Protein AF-A0AAV6U0T8-F1 (afdb_monomer)

Solvent-accessible surface area (backbone atoms only — not comparable to full-atom values): 6028 Å² total; per-residue (Å²): 130,60,73,68,59,51,54,51,47,51,33,48,51,64,34,39,74,40,82,43,83,39,90,99,52,74,71,41,74,45,62,68,49,94,80,86,88,86,74,96,66,89,54,72,60,70,74,33,77,88,22,45,85,73,39,42,88,86,82,84,85,74,88,62,73,72,59,77,80,48,90,60,86,77,58,78,75,52,50,58,60,53,32,59,75,65,71,58,85,132

Mean predicted aligned error: 7.25 Å

Sequence (90 aa):
MEPDALNDFKKLCEGCALNVRVKHCADKVVFKTPTLILTNDP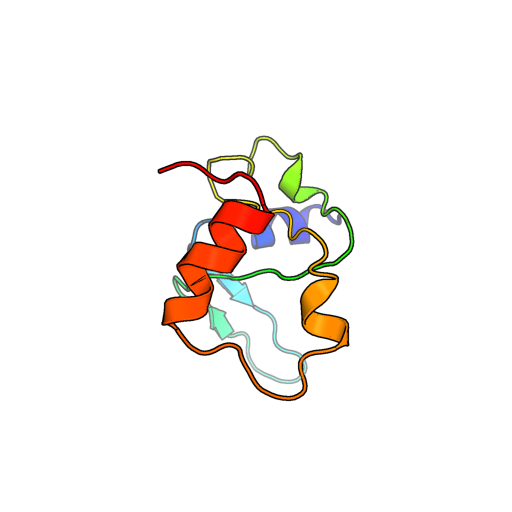LEICSDPAFKNIRVKHMRYKRAPFLKEVVKKPYPMAFFDILDYYDIKF

Radius of gyration: 18.82 Å; Cα contacts (8 Å, |Δi|>4): 61; chains: 1; bounding box: 41×25×51 Å

Secondary structure (DSSP, 8-state):
--HHHHHHHHHHHHT--EEEPPTTS--EEE-S-------SSPPGGGT-TTTBTTTB----PPP-GGGGS-SSPPPTTHHHHHHHHTT---

Foldseek 3Di:
DPPVVVVQVLCQLQQHWDFDDDPPDDIDIDGRDHDDDDDPDDDPLCVDPSRPPPRDDDDDDDDDPVVVPPPDDDDPVCVVVVCVVVVNDD

InterPro domains:
  IPR027417 P-loop containing nucleoside triphosphate hydrolase [G3DSA:3.40.50.300] (1-85)

Organism: NCBI:txid931172

pLDDT: mean 86.11, std 4.37, range [62.53, 92.06]

Structure (mmCIF, N/CA/C/O backbone):
data_AF-A0AAV6U0T8-F1
#
_entry.id   AF-A0AAV6U0T8-F1
#
loop_
_atom_site.group_PDB
_atom_site.id
_atom_site.type_symbol
_atom_site.label_atom_id
_atom_site.label_alt_id
_atom_site.label_comp_id
_atom_site.label_asym_id
_atom_site.label_entity_id
_atom_site.label_seq_id
_atom_site.pdbx_PDB_ins_code
_atom_site.Cartn_x
_atom_site.Cartn_y
_atom_site.Cartn_z
_atom_site.occupancy
_atom_site.B_iso_or_equiv
_atom_site.auth_seq_id
_atom_site.auth_comp_id
_atom_site.auth_asym_id
_atom_site.auth_atom_id
_atom_site.pdbx_PDB_model_num
ATOM 1 N N . MET A 1 1 ? 9.685 -13.198 -6.831 1.00 62.53 1 MET A N 1
ATOM 2 C CA . MET A 1 1 ? 9.203 -12.602 -8.110 1.00 62.53 1 MET A CA 1
ATOM 3 C C . MET A 1 1 ? 10.249 -12.771 -9.219 1.00 62.53 1 MET A C 1
ATOM 5 O O . MET A 1 1 ? 11.424 -12.850 -8.880 1.00 62.53 1 MET A O 1
ATOM 9 N N . GLU A 1 2 ? 9.875 -12.800 -10.508 1.00 80.25 2 GLU A N 1
ATOM 10 C CA . GLU A 1 2 ? 10.874 -12.728 -11.597 1.00 80.25 2 GLU A CA 1
ATOM 11 C C . GLU A 1 2 ? 11.629 -11.378 -11.570 1.00 80.25 2 GLU A C 1
ATOM 13 O O . GLU A 1 2 ? 11.018 -10.353 -11.240 1.00 80.25 2 GLU A O 1
ATOM 18 N N . PRO A 1 3 ? 12.935 -11.337 -11.905 1.00 79.94 3 PRO A N 1
ATOM 19 C CA . PRO A 1 3 ? 13.759 -10.130 -11.765 1.00 79.94 3 PRO A CA 1
ATOM 20 C C . PRO A 1 3 ? 13.250 -8.934 -12.580 1.00 79.94 3 PRO A C 1
ATOM 22 O O . PRO A 1 3 ? 13.256 -7.800 -12.096 1.00 79.94 3 PRO A O 1
ATOM 25 N N . ASP A 1 4 ? 12.763 -9.189 -13.795 1.00 83.31 4 ASP A N 1
ATOM 26 C CA . ASP A 1 4 ? 12.259 -8.146 -14.692 1.00 83.31 4 ASP A CA 1
ATOM 27 C C . ASP A 1 4 ? 10.952 -7.546 -14.172 1.00 83.31 4 ASP A C 1
ATOM 29 O O . ASP A 1 4 ? 10.803 -6.323 -14.102 1.00 83.31 4 ASP A O 1
ATOM 33 N N . ALA A 1 5 ? 10.053 -8.400 -13.675 1.00 83.50 5 ALA A N 1
ATOM 34 C CA . ALA A 1 5 ? 8.815 -7.964 -13.045 1.00 83.50 5 ALA A CA 1
ATOM 35 C C . ALA A 1 5 ? 9.083 -7.073 -11.821 1.00 83.50 5 ALA A C 1
ATOM 37 O O . ALA A 1 5 ? 8.363 -6.100 -11.603 1.00 83.50 5 ALA A O 1
ATOM 38 N N . LEU A 1 6 ? 10.131 -7.356 -11.036 1.00 85.62 6 LEU A N 1
ATOM 39 C CA . LEU A 1 6 ? 10.519 -6.533 -9.884 1.00 85.62 6 LEU A CA 1
ATOM 40 C C . LEU A 1 6 ? 10.987 -5.138 -10.294 1.00 85.62 6 LEU A C 1
ATOM 42 O O . LEU A 1 6 ? 10.635 -4.152 -9.641 1.00 85.62 6 LEU A O 1
ATOM 46 N N . ASN A 1 7 ? 11.760 -5.039 -11.371 1.00 85.56 7 ASN A N 1
ATOM 47 C CA . ASN A 1 7 ? 12.233 -3.756 -11.879 1.00 85.56 7 ASN A CA 1
ATOM 48 C C . ASN A 1 7 ? 11.090 -2.903 -12.432 1.00 85.56 7 ASN A C 1
ATOM 50 O O . ASN A 1 7 ? 11.053 -1.696 -12.181 1.00 85.56 7 ASN A O 1
ATOM 54 N N . ASP A 1 8 ? 10.124 -3.515 -13.108 1.00 88.12 8 ASP A N 1
ATOM 55 C CA . ASP A 1 8 ? 8.942 -2.795 -13.576 1.00 88.12 8 ASP A CA 1
ATOM 56 C C . ASP A 1 8 ? 8.016 -2.394 -12.421 1.00 88.12 8 ASP A C 1
ATOM 58 O O . ASP A 1 8 ? 7.477 -1.285 -12.421 1.00 88.12 8 ASP A O 1
ATOM 62 N N . PHE A 1 9 ? 7.928 -3.208 -11.366 1.00 88.31 9 PHE A N 1
ATOM 63 C CA . PHE A 1 9 ? 7.201 -2.844 -10.148 1.00 88.31 9 PHE A CA 1
ATOM 64 C C . PHE A 1 9 ? 7.819 -1.640 -9.427 1.00 88.31 9 PHE A C 1
ATOM 66 O O . PHE A 1 9 ? 7.093 -0.781 -8.925 1.00 88.31 9 PHE A O 1
ATOM 73 N N . LYS A 1 10 ? 9.157 -1.527 -9.407 1.00 88.19 10 LYS A N 1
ATOM 74 C CA . LYS A 1 10 ? 9.846 -0.334 -8.877 1.00 88.19 10 LYS A CA 1
ATOM 75 C C . LYS A 1 10 ? 9.428 0.917 -9.643 1.00 88.19 10 LYS A C 1
ATOM 77 O O . LYS A 1 10 ? 9.060 1.904 -9.012 1.00 88.19 10 LYS A O 1
ATOM 82 N N . LYS A 1 11 ? 9.427 0.857 -10.981 1.00 89.00 11 LYS A N 1
ATOM 83 C CA . LYS A 1 11 ? 9.006 1.979 -11.840 1.00 89.00 11 LYS A CA 1
ATOM 84 C C . LYS A 1 11 ? 7.549 2.360 -11.585 1.00 89.00 11 LYS A C 1
ATOM 86 O O . LYS A 1 11 ? 7.255 3.545 -11.439 1.00 89.00 11 LYS A O 1
ATOM 91 N N . LEU A 1 12 ? 6.667 1.366 -11.468 1.00 89.31 12 LEU A N 1
ATOM 92 C CA . LEU A 1 12 ? 5.244 1.570 -11.202 1.00 89.31 12 LEU A CA 1
ATOM 93 C C . LEU A 1 12 ? 5.012 2.272 -9.854 1.00 89.31 12 LEU A C 1
ATOM 95 O O . LEU A 1 12 ? 4.323 3.289 -9.804 1.00 89.31 12 LEU A O 1
ATOM 99 N N . CYS A 1 13 ? 5.615 1.776 -8.769 1.00 88.69 13 CYS A N 1
ATOM 100 C CA . CYS A 1 13 ? 5.438 2.355 -7.432 1.00 88.69 13 CYS A CA 1
ATOM 101 C C . CYS A 1 13 ? 6.140 3.713 -7.253 1.00 88.69 13 CYS A C 1
ATOM 103 O O . CYS A 1 13 ? 5.703 4.523 -6.443 1.00 88.69 13 CYS A O 1
ATOM 105 N N . GLU A 1 14 ? 7.211 3.985 -8.000 1.00 87.12 14 GLU A N 1
ATOM 106 C CA . GLU A 1 14 ? 7.893 5.288 -7.998 1.00 87.12 14 GLU A CA 1
ATOM 107 C C . GLU A 1 14 ? 7.148 6.354 -8.823 1.00 87.12 14 GLU A C 1
ATOM 109 O O . GLU A 1 14 ? 7.397 7.553 -8.685 1.00 87.12 14 GLU A O 1
ATOM 114 N N . GLY A 1 15 ? 6.205 5.931 -9.672 1.00 83.50 15 GLY A N 1
ATOM 115 C CA . GLY A 1 15 ? 5.510 6.815 -10.602 1.00 83.50 15 GLY A CA 1
ATOM 116 C C . GLY A 1 15 ? 6.377 7.218 -11.798 1.00 83.50 15 GLY A C 1
ATOM 117 O O . GLY A 1 15 ? 6.205 8.310 -12.342 1.00 83.50 15 GLY A O 1
ATOM 118 N N . CYS A 1 16 ? 7.317 6.360 -12.191 1.00 86.75 16 CYS A N 1
ATOM 119 C CA . CYS A 1 16 ? 8.109 6.518 -13.405 1.00 86.75 16 CYS A CA 1
ATOM 120 C C . CYS A 1 16 ? 7.327 5.996 -14.623 1.00 86.75 16 CYS A C 1
ATOM 122 O O . CYS A 1 16 ? 6.471 5.120 -14.490 1.00 86.75 16 CYS A O 1
ATOM 124 N N . ALA A 1 17 ? 7.613 6.528 -15.814 1.00 88.62 17 ALA A N 1
ATOM 125 C CA . ALA A 1 17 ? 6.987 6.049 -17.041 1.00 88.62 17 ALA A CA 1
ATOM 126 C C . ALA A 1 17 ? 7.430 4.607 -17.349 1.00 88.62 17 ALA A C 1
ATOM 128 O O . ALA A 1 17 ? 8.620 4.284 -17.311 1.00 88.62 17 ALA A O 1
ATOM 129 N N . LEU A 1 18 ? 6.466 3.744 -17.660 1.00 90.50 18 LEU A N 1
ATOM 130 C CA . LEU A 1 18 ? 6.674 2.321 -17.925 1.00 90.50 18 LEU A CA 1
ATOM 131 C C . LEU A 1 18 ? 6.019 1.944 -19.254 1.00 90.50 18 LEU A C 1
ATOM 133 O O . LEU A 1 18 ? 4.843 2.231 -19.467 1.00 90.50 18 LEU A O 1
ATOM 137 N N . ASN A 1 19 ? 6.753 1.236 -20.112 1.00 90.19 19 ASN A N 1
ATOM 138 C CA . ASN A 1 19 ? 6.177 0.596 -21.292 1.00 90.19 19 ASN A CA 1
ATOM 139 C C . ASN A 1 19 ? 5.580 -0.751 -20.885 1.00 90.19 19 ASN A C 1
ATOM 141 O O . ASN A 1 19 ? 6.292 -1.625 -20.395 1.00 90.19 19 ASN A O 1
ATOM 145 N N . VAL A 1 20 ? 4.279 -0.915 -21.092 1.00 88.56 20 VAL A N 1
ATOM 146 C CA . VAL A 1 20 ? 3.540 -2.133 -20.769 1.00 88.56 20 VAL A CA 1
ATOM 147 C C . VAL A 1 20 ? 3.156 -2.837 -22.059 1.00 88.56 20 VAL A C 1
ATOM 149 O O . VAL A 1 20 ? 2.499 -2.260 -22.932 1.00 88.56 20 VAL A O 1
ATOM 152 N N . ARG A 1 21 ? 3.535 -4.112 -22.150 1.00 89.06 21 ARG A N 1
ATOM 153 C CA . ARG A 1 21 ? 3.120 -4.988 -23.244 1.00 89.06 21 ARG A CA 1
ATOM 154 C C . ARG A 1 21 ? 1.668 -5.395 -23.051 1.00 89.06 21 ARG A C 1
ATOM 156 O O . ARG A 1 21 ? 1.329 -6.066 -22.076 1.00 89.06 21 ARG A O 1
ATOM 163 N N . 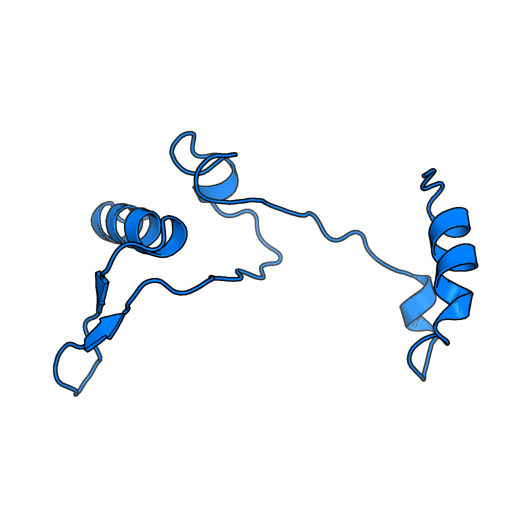VAL A 1 22 ? 0.807 -4.995 -23.980 1.00 87.69 22 VAL A N 1
ATOM 164 C CA . VAL A 1 22 ? -0.621 -5.325 -23.950 1.00 87.69 22 VAL A CA 1
ATOM 165 C C . VAL A 1 22 ? -0.875 -6.470 -24.919 1.00 87.69 22 VAL A C 1
ATOM 167 O O . VAL A 1 22 ? -0.579 -6.381 -26.107 1.00 87.69 22 VAL A O 1
ATOM 170 N N . LYS A 1 23 ? -1.441 -7.570 -24.424 1.00 91.12 23 LYS A N 1
ATOM 171 C CA . LYS A 1 23 ? -1.717 -8.736 -25.266 1.00 91.12 23 LYS A CA 1
ATOM 172 C C . LYS A 1 23 ? -2.673 -8.350 -26.404 1.00 91.12 23 LYS A C 1
ATOM 174 O O . LYS A 1 23 ? -3.717 -7.756 -26.153 1.00 91.12 23 LYS A O 1
ATOM 179 N N . HIS A 1 24 ? -2.319 -8.712 -27.638 1.00 92.06 24 HIS A N 1
ATOM 180 C CA . HIS A 1 24 ? -3.088 -8.408 -28.857 1.00 92.06 24 HIS A CA 1
ATOM 181 C C . HIS A 1 24 ? -3.273 -6.909 -29.160 1.00 92.06 24 HIS A C 1
ATOM 183 O O . HIS A 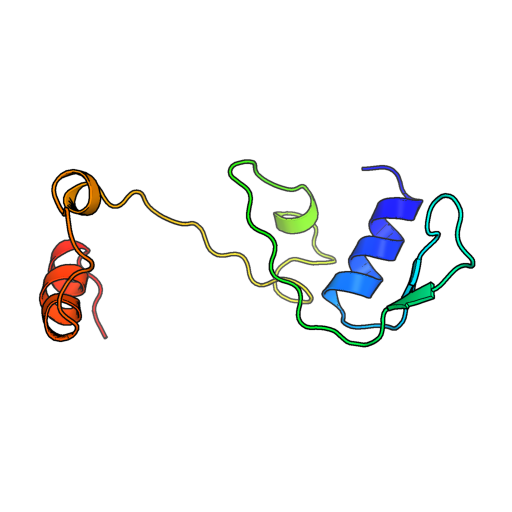1 24 ? -4.172 -6.539 -29.911 1.00 92.06 24 HIS A O 1
ATOM 189 N N . CYS A 1 25 ? -2.431 -6.037 -28.603 1.00 90.81 25 CYS A N 1
ATOM 190 C CA . CYS A 1 25 ? -2.440 -4.609 -28.901 1.00 90.81 25 CYS A CA 1
ATOM 191 C C . CYS A 1 25 ? -1.000 -4.088 -29.004 1.00 90.81 25 CYS A C 1
ATOM 193 O O . CYS A 1 25 ? -0.061 -4.769 -28.601 1.00 90.81 25 CYS A O 1
ATOM 195 N N . ALA A 1 26 ? -0.826 -2.885 -29.553 1.00 91.38 26 ALA A N 1
ATOM 196 C CA . ALA A 1 26 ? 0.459 -2.202 -29.490 1.00 91.38 26 ALA A CA 1
ATOM 197 C C . ALA A 1 26 ? 0.823 -1.890 -28.031 1.00 91.38 26 ALA A C 1
ATOM 199 O O . ALA A 1 26 ? -0.061 -1.643 -27.200 1.00 91.38 26 ALA A O 1
ATOM 200 N N . ASP A 1 27 ? 2.122 -1.879 -27.743 1.00 90.62 27 ASP A N 1
ATOM 201 C CA . ASP A 1 27 ? 2.643 -1.502 -26.434 1.00 90.62 27 ASP A CA 1
ATOM 202 C C . ASP A 1 27 ? 2.162 -0.100 -26.049 1.00 90.62 27 ASP A C 1
ATOM 204 O O . ASP A 1 27 ? 2.076 0.811 -26.880 1.00 90.62 27 ASP A O 1
ATOM 208 N N . LYS A 1 28 ? 1.828 0.068 -24.770 1.00 91.50 28 LYS A N 1
ATOM 209 C CA . LYS A 1 28 ? 1.324 1.334 -24.233 1.00 91.50 28 LYS A CA 1
ATOM 210 C C . LYS A 1 28 ? 2.238 1.854 -23.142 1.00 91.50 28 LYS A C 1
ATOM 212 O O . LYS A 1 28 ? 2.864 1.083 -22.423 1.00 91.50 28 LYS A O 1
ATOM 217 N N . VAL A 1 29 ? 2.267 3.172 -22.990 1.00 90.81 29 VAL A N 1
ATOM 218 C CA . VAL A 1 29 ? 3.009 3.833 -21.916 1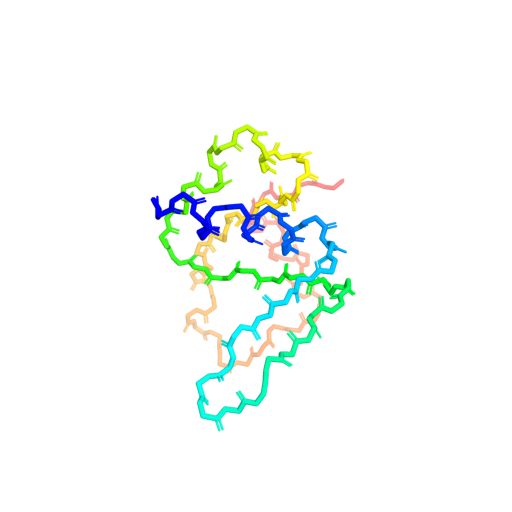.00 90.81 29 VAL A CA 1
ATOM 219 C C . VAL A 1 29 ? 2.060 4.114 -20.757 1.00 90.81 29 VAL A C 1
ATOM 221 O O . VAL A 1 29 ? 1.032 4.769 -20.932 1.00 90.81 29 VAL A O 1
ATOM 224 N N . VAL A 1 30 ? 2.410 3.632 -19.569 1.00 89.00 30 VAL A N 1
ATOM 225 C CA . VAL A 1 30 ? 1.795 4.054 -18.311 1.00 89.00 30 VAL A CA 1
ATOM 226 C C . VAL A 1 30 ? 2.607 5.224 -17.777 1.00 89.00 30 VAL A C 1
ATOM 228 O O . VAL A 1 30 ? 3.798 5.095 -17.499 1.00 89.00 30 VAL A O 1
ATOM 231 N N . PHE A 1 31 ? 1.961 6.381 -17.668 1.00 88.31 31 PHE A N 1
ATOM 232 C CA . PHE A 1 31 ? 2.551 7.581 -17.082 1.00 88.31 31 PHE A CA 1
ATOM 233 C C . PHE A 1 31 ? 2.443 7.558 -15.554 1.00 88.31 31 PHE A C 1
ATOM 235 O O . PHE A 1 31 ? 1.825 6.667 -14.967 1.00 88.31 31 PHE A O 1
ATOM 242 N N . LYS A 1 32 ? 3.017 8.576 -14.904 1.00 88.75 32 LYS A N 1
ATOM 243 C CA . LYS A 1 32 ? 2.979 8.752 -13.450 1.00 88.75 32 LYS A CA 1
ATOM 244 C C . LYS A 1 32 ? 1.545 8.674 -12.920 1.00 88.75 32 LYS A C 1
ATOM 246 O O . LYS A 1 32 ? 0.761 9.600 -13.105 1.00 88.75 32 LYS A O 1
ATOM 251 N N . THR A 1 33 ? 1.231 7.572 -12.242 1.00 86.19 33 THR A N 1
ATOM 252 C CA . THR A 1 33 ? -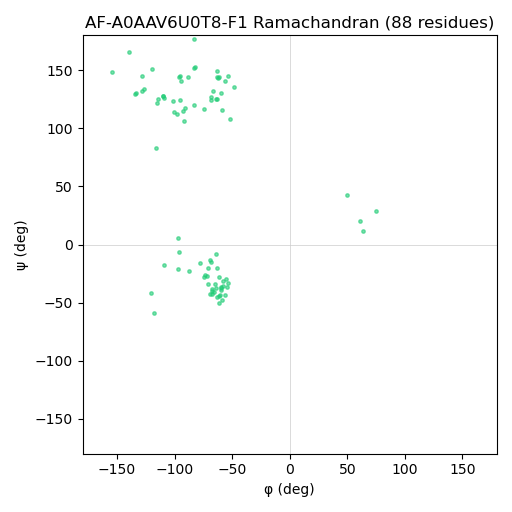0.122 7.266 -11.764 1.00 86.19 33 THR A CA 1
ATOM 253 C C . THR A 1 33 ? -0.063 6.798 -10.309 1.00 86.19 33 THR A C 1
ATOM 255 O O . THR A 1 33 ? 0.738 5.914 -9.992 1.00 86.19 33 THR A O 1
ATOM 258 N N . PRO A 1 34 ? -0.887 7.356 -9.400 1.00 87.62 34 PRO A N 1
ATOM 259 C CA . PRO A 1 34 ? -0.983 6.840 -8.040 1.00 87.62 34 PRO A CA 1
ATOM 260 C C . PRO A 1 34 ? -1.528 5.408 -8.069 1.00 87.62 34 PRO A C 1
ATOM 262 O O . PRO A 1 34 ? -2.589 5.150 -8.634 1.00 87.62 34 PRO A O 1
ATOM 265 N N . THR A 1 35 ? -0.798 4.476 -7.460 1.00 87.62 35 THR A N 1
ATOM 266 C CA . THR A 1 35 ? -1.133 3.047 -7.489 1.00 87.62 35 THR A CA 1
ATOM 267 C C . THR A 1 35 ? -1.589 2.583 -6.109 1.00 87.62 35 THR A C 1
ATOM 269 O O . THR A 1 35 ? -0.885 2.782 -5.120 1.00 87.62 35 THR A O 1
ATOM 272 N N . LEU A 1 36 ? -2.758 1.939 -6.044 1.00 90.75 36 LEU A N 1
ATOM 273 C CA . LEU A 1 36 ? -3.270 1.276 -4.845 1.00 90.75 36 LEU A CA 1
ATOM 274 C C . LEU A 1 36 ? -3.233 -0.238 -5.054 1.00 90.75 36 LEU A C 1
ATOM 276 O O . LEU A 1 36 ? -3.784 -0.741 -6.030 1.00 90.75 36 LEU A O 1
ATOM 280 N N . ILE A 1 37 ? -2.619 -0.959 -4.116 1.00 89.50 37 ILE A N 1
ATOM 281 C CA . ILE A 1 37 ? -2.558 -2.422 -4.137 1.00 89.50 37 ILE A CA 1
ATOM 282 C C . ILE A 1 37 ? -3.325 -2.948 -2.928 1.00 89.50 37 ILE A C 1
ATOM 284 O O . ILE A 1 37 ? -3.006 -2.612 -1.787 1.00 89.50 37 ILE A O 1
ATOM 288 N N . LEU A 1 38 ? -4.337 -3.771 -3.191 1.00 91.62 38 LEU A N 1
ATOM 289 C CA . LEU A 1 38 ? -5.153 -4.429 -2.177 1.00 91.62 38 LEU A CA 1
ATOM 290 C C . LEU A 1 38 ? -4.912 -5.930 -2.261 1.00 91.62 38 LEU A C 1
ATOM 292 O O . LEU A 1 38 ? -5.050 -6.532 -3.322 1.00 91.62 38 LEU A O 1
ATOM 296 N N . THR A 1 39 ? -4.533 -6.523 -1.140 1.00 89.94 39 THR A N 1
ATOM 297 C CA . THR A 1 39 ? -4.206 -7.943 -1.050 1.00 89.94 39 THR A CA 1
ATOM 298 C C . THR A 1 39 ? -4.438 -8.427 0.373 1.00 89.94 39 THR A C 1
ATOM 300 O O . THR A 1 39 ? -4.274 -7.667 1.333 1.00 89.94 39 THR A O 1
ATOM 303 N N . ASN A 1 40 ? -4.813 -9.696 0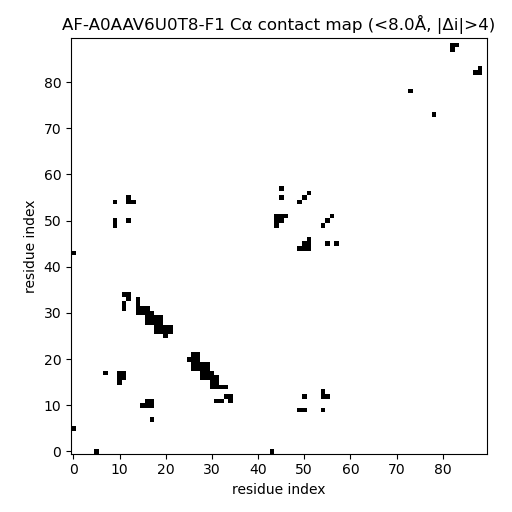.503 1.00 89.88 40 ASN A N 1
ATOM 304 C CA . ASN A 1 40 ? -4.879 -10.378 1.792 1.00 89.88 40 ASN A CA 1
ATOM 305 C C . ASN A 1 40 ? -3.525 -10.998 2.166 1.00 89.88 40 ASN A C 1
ATOM 307 O O . ASN A 1 40 ? -3.231 -11.172 3.349 1.00 89.88 40 ASN A O 1
ATOM 311 N N . ASP A 1 41 ? -2.687 -11.262 1.164 1.00 88.81 41 ASP A N 1
ATOM 312 C CA . ASP A 1 41 ? -1.406 -11.934 1.318 1.00 88.81 41 ASP A CA 1
ATOM 313 C C . ASP A 1 41 ? -0.255 -10.929 1.446 1.00 88.81 41 ASP A C 1
ATOM 315 O O . ASP A 1 41 ? -0.281 -9.856 0.829 1.00 88.81 41 ASP A O 1
ATOM 319 N N . PRO A 1 42 ? 0.777 -11.241 2.250 1.00 82.25 42 PRO A N 1
ATOM 320 C CA . PRO A 1 42 ? 1.981 -10.425 2.304 1.00 82.25 42 PRO A CA 1
ATOM 321 C C . PRO A 1 42 ? 2.696 -10.449 0.947 1.00 82.25 42 PRO A C 1
ATOM 323 O O . PRO A 1 42 ? 3.049 -11.508 0.440 1.00 82.25 42 PRO A O 1
ATOM 326 N N . LEU A 1 43 ? 2.948 -9.270 0.378 1.00 86.31 43 LEU A N 1
ATOM 327 C CA . LEU A 1 43 ? 3.760 -9.139 -0.831 1.00 86.31 43 LEU A CA 1
ATOM 328 C C . LEU A 1 43 ? 5.237 -8.992 -0.462 1.00 86.31 43 LEU A C 1
ATOM 330 O O . LEU A 1 43 ? 5.570 -8.283 0.489 1.00 86.31 43 LEU A O 1
ATOM 334 N N . GLU A 1 44 ? 6.124 -9.575 -1.271 1.00 85.12 44 GLU A N 1
ATOM 335 C CA . GLU A 1 44 ? 7.586 -9.468 -1.112 1.00 85.12 44 GLU A CA 1
ATOM 336 C C . GLU A 1 44 ? 8.054 -7.997 -1.052 1.00 85.12 44 GLU A C 1
ATOM 338 O O . GLU A 1 44 ? 8.911 -7.633 -0.243 1.00 85.12 44 GLU A O 1
ATOM 343 N N . ILE A 1 45 ? 7.407 -7.116 -1.827 1.00 86.25 45 ILE A N 1
ATOM 344 C CA . ILE A 1 45 ? 7.687 -5.670 -1.873 1.00 86.25 45 ILE A CA 1
ATOM 345 C C . ILE A 1 45 ? 7.427 -4.953 -0.539 1.00 86.25 45 ILE A C 1
ATOM 347 O O . ILE A 1 45 ? 7.935 -3.859 -0.320 1.00 86.25 45 ILE A O 1
ATOM 351 N N . CYS A 1 46 ? 6.628 -5.525 0.370 1.00 82.75 46 CYS A N 1
ATOM 352 C CA . CYS A 1 46 ? 6.385 -4.913 1.679 1.00 82.75 46 CYS A CA 1
ATOM 353 C C . CYS A 1 46 ? 7.605 -5.037 2.608 1.00 82.75 46 CYS A C 1
ATOM 355 O O . CYS A 1 46 ? 7.769 -4.221 3.518 1.00 82.75 46 CYS A O 1
ATOM 357 N N . SER A 1 47 ? 8.443 -6.053 2.390 1.00 81.81 47 SER A N 1
ATOM 358 C CA . SER A 1 47 ? 9.684 -6.302 3.133 1.00 81.81 47 SER A CA 1
ATOM 359 C C . SER A 1 47 ? 10.937 -5.777 2.431 1.00 81.81 47 SER A C 1
ATOM 361 O O . SER A 1 47 ? 11.946 -5.562 3.099 1.00 81.81 47 SER A O 1
ATOM 363 N N . ASP A 1 48 ? 10.881 -5.556 1.116 1.00 86.31 48 ASP A N 1
ATOM 364 C CA . ASP A 1 48 ? 12.028 -5.133 0.311 1.00 86.31 48 ASP A CA 1
ATOM 365 C C . ASP A 1 48 ? 12.477 -3.690 0.661 1.00 86.31 48 ASP A C 1
ATOM 367 O O . ASP A 1 48 ? 11.662 -2.756 0.611 1.00 86.31 48 ASP A O 1
ATOM 371 N N . PRO A 1 49 ? 13.770 -3.470 0.985 1.00 85.94 49 PRO A N 1
ATOM 372 C CA . PRO A 1 49 ? 14.328 -2.144 1.261 1.00 85.94 49 PRO A CA 1
ATOM 373 C C . PRO A 1 49 ? 14.123 -1.123 0.136 1.00 85.94 49 PRO A C 1
ATOM 375 O O . PRO A 1 49 ? 14.001 0.067 0.409 1.00 85.94 49 PRO A O 1
ATOM 378 N N . ALA A 1 50 ? 14.055 -1.560 -1.123 1.00 85.81 50 ALA A N 1
ATOM 379 C CA . ALA A 1 50 ? 13.839 -0.686 -2.272 1.00 85.81 50 ALA A CA 1
ATOM 380 C C . ALA A 1 50 ? 12.420 -0.087 -2.321 1.00 85.81 50 ALA A C 1
ATOM 382 O O . ALA A 1 50 ? 12.171 0.837 -3.100 1.00 85.81 50 ALA A O 1
ATOM 383 N N . PHE A 1 51 ? 11.487 -0.607 -1.523 1.00 85.88 51 PHE A N 1
ATOM 384 C CA . PHE A 1 51 ? 10.083 -0.197 -1.524 1.00 85.88 51 PHE A CA 1
ATOM 385 C C . PHE A 1 51 ? 9.636 0.332 -0.163 1.00 85.88 51 PHE A C 1
ATOM 387 O O . PHE A 1 51 ? 8.928 1.346 -0.103 1.00 85.88 51 PHE A O 1
ATOM 394 N N . LYS A 1 52 ? 10.061 -0.322 0.922 1.00 82.81 52 LYS A N 1
ATOM 395 C CA . LYS A 1 52 ? 9.655 -0.012 2.293 1.00 82.81 52 LYS A CA 1
ATOM 396 C C . LYS A 1 52 ? 10.009 1.432 2.663 1.00 82.81 52 LYS A C 1
ATOM 398 O O . LYS A 1 52 ? 11.178 1.781 2.754 1.00 82.81 52 LYS A O 1
ATOM 403 N N . ASN A 1 53 ? 8.987 2.252 2.919 1.00 77.56 53 ASN A N 1
ATOM 404 C CA . ASN A 1 53 ? 9.098 3.671 3.296 1.00 77.56 53 ASN A CA 1
ATOM 40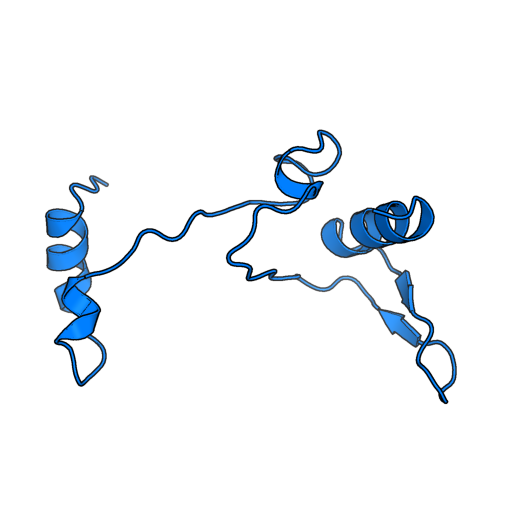5 C C . ASN A 1 53 ? 9.719 4.596 2.232 1.00 77.56 53 ASN A C 1
ATOM 407 O O . ASN A 1 53 ? 10.008 5.748 2.539 1.00 77.56 53 ASN A O 1
ATOM 411 N N . ILE A 1 54 ? 9.894 4.120 0.996 1.00 82.94 54 ILE A N 1
ATOM 412 C CA . ILE A 1 54 ? 10.430 4.919 -0.117 1.00 82.94 54 ILE A CA 1
ATOM 413 C C . ILE A 1 54 ? 9.378 5.039 -1.219 1.00 82.94 54 ILE A C 1
ATOM 415 O O . ILE A 1 54 ? 8.947 6.137 -1.555 1.00 82.94 54 ILE A O 1
ATOM 419 N N . ARG A 1 55 ? 8.937 3.895 -1.759 1.00 82.62 55 ARG A N 1
ATOM 420 C CA . ARG A 1 55 ? 8.001 3.818 -2.895 1.00 82.62 55 ARG A CA 1
ATOM 421 C C . ARG A 1 55 ? 6.612 3.322 -2.497 1.00 82.62 55 ARG A C 1
ATOM 423 O O . ARG A 1 55 ? 5.663 3.479 -3.253 1.00 82.62 55 ARG A O 1
ATOM 430 N N . VAL A 1 56 ? 6.485 2.693 -1.326 1.00 85.31 56 VAL A N 1
ATOM 431 C CA . VAL A 1 56 ? 5.228 2.096 -0.861 1.00 85.31 56 VAL A CA 1
ATOM 432 C C . VAL A 1 56 ? 4.977 2.462 0.596 1.00 85.31 56 VAL A C 1
ATOM 434 O O . VAL A 1 56 ? 5.817 2.238 1.471 1.00 85.31 56 VAL A O 1
ATOM 437 N N . LYS A 1 57 ? 3.767 2.957 0.862 1.00 86.44 57 LYS A N 1
ATOM 438 C CA . LYS A 1 57 ? 3.197 3.037 2.206 1.00 86.44 57 LYS A CA 1
ATOM 439 C C . LYS A 1 57 ? 2.232 1.871 2.376 1.00 86.44 57 LYS A C 1
ATOM 441 O O . LYS A 1 57 ? 1.227 1.796 1.677 1.00 86.44 57 LYS A O 1
ATOM 446 N N . HIS A 1 58 ? 2.550 0.946 3.274 1.00 85.12 58 HIS A N 1
ATOM 447 C CA . HIS A 1 58 ? 1.688 -0.200 3.544 1.00 85.12 58 HIS A CA 1
ATOM 448 C C . HIS A 1 58 ? 0.772 0.095 4.734 1.00 85.12 58 HIS A C 1
ATOM 450 O O . HIS A 1 58 ? 1.189 0.695 5.723 1.00 85.12 58 HIS A O 1
ATOM 456 N N . MET A 1 59 ? -0.478 -0.351 4.646 1.00 87.25 59 MET A N 1
ATOM 457 C CA . MET A 1 59 ? -1.445 -0.296 5.738 1.00 87.25 59 MET A CA 1
ATOM 458 C C . MET A 1 59 ? -2.014 -1.695 5.945 1.00 87.25 59 MET A C 1
ATOM 460 O O . MET A 1 59 ? -2.364 -2.378 4.983 1.00 87.25 59 MET A O 1
ATOM 464 N N . ARG A 1 60 ? -2.088 -2.139 7.202 1.00 85.50 60 ARG A N 1
ATOM 465 C CA . ARG A 1 60 ? -2.718 -3.412 7.559 1.00 85.50 60 ARG A CA 1
ATOM 466 C C . ARG A 1 60 ? -4.138 -3.139 8.026 1.00 85.50 60 ARG A C 1
ATOM 468 O O . ARG A 1 60 ? -4.341 -2.542 9.080 1.00 85.50 60 ARG A O 1
ATOM 475 N N . TYR A 1 61 ? -5.107 -3.589 7.238 1.00 85.81 61 TYR A N 1
ATOM 476 C CA . TYR A 1 61 ? -6.505 -3.551 7.636 1.00 85.81 61 TYR A CA 1
ATOM 477 C C . TYR A 1 61 ? -6.730 -4.532 8.785 1.00 85.81 61 TYR A C 1
ATOM 479 O O . TYR A 1 61 ? -6.414 -5.719 8.683 1.00 85.81 61 TYR A O 1
ATOM 487 N N . LYS A 1 62 ? -7.269 -4.026 9.893 1.00 82.75 62 LYS A N 1
ATOM 488 C CA . LYS A 1 62 ? -7.792 -4.864 10.971 1.00 82.75 62 LYS A CA 1
ATOM 489 C C . LYS A 1 62 ? -9.210 -5.293 10.612 1.00 82.75 62 LYS A C 1
ATOM 491 O O . LYS A 1 62 ? -9.922 -4.590 9.897 1.00 82.75 62 LYS A O 1
ATOM 496 N N . ARG A 1 63 ? -9.631 -6.450 11.124 1.00 83.75 63 ARG A N 1
ATOM 497 C CA . ARG A 1 63 ? -11.036 -6.852 11.025 1.00 83.75 63 ARG A CA 1
ATOM 498 C C . ARG A 1 63 ? -11.903 -5.826 11.758 1.00 83.75 63 ARG A C 1
ATOM 500 O O . ARG A 1 63 ? -11.512 -5.316 12.808 1.00 83.75 63 ARG A O 1
ATOM 507 N N . ALA A 1 64 ? -13.086 -5.585 11.210 1.00 84.19 64 ALA A N 1
ATOM 508 C CA . ALA A 1 64 ? -14.121 -4.750 11.802 1.00 84.19 64 ALA A CA 1
ATOM 509 C C . ALA A 1 64 ? -15.352 -5.606 12.113 1.00 84.19 64 ALA A C 1
ATOM 511 O O . ALA A 1 64 ? -16.263 -5.673 11.290 1.00 84.19 64 ALA A O 1
ATOM 512 N N . PRO A 1 65 ? -15.371 -6.315 13.264 1.00 83.75 65 PRO A N 1
ATOM 513 C CA . PRO A 1 65 ? -16.448 -7.244 13.601 1.00 83.75 65 PRO A CA 1
ATOM 514 C C . PRO A 1 65 ? -17.821 -6.571 13.627 1.00 83.75 65 PRO A C 1
ATOM 516 O O . PRO A 1 65 ? -18.788 -7.162 13.162 1.00 83.75 65 PRO A O 1
ATOM 519 N N . PHE A 1 66 ? -17.888 -5.316 14.080 1.00 80.62 66 PHE A N 1
ATOM 520 C CA . PHE A 1 66 ? -19.131 -4.545 14.137 1.00 80.62 66 PHE A CA 1
ATOM 521 C C . PHE A 1 66 ? -19.770 -4.339 12.756 1.00 80.62 66 PHE A C 1
ATOM 523 O O . PHE A 1 66 ? -20.989 -4.270 12.661 1.00 80.62 66 PHE A O 1
ATOM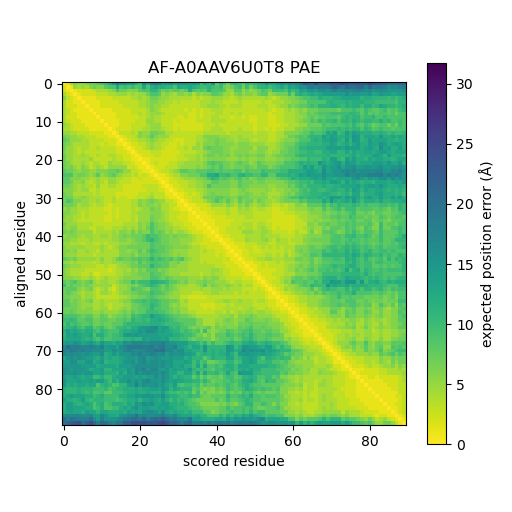 530 N N . LEU A 1 67 ? -18.994 -4.318 11.661 1.00 84.06 67 LEU A N 1
ATOM 531 C CA . LEU A 1 67 ? -19.556 -4.198 10.310 1.00 84.06 67 LEU A CA 1
ATOM 532 C C . LEU A 1 67 ? -20.348 -5.438 9.873 1.00 84.06 67 LEU A C 1
ATOM 534 O O . LEU A 1 67 ? -21.093 -5.358 8.902 1.00 84.06 67 LEU A O 1
ATOM 538 N N . LYS A 1 68 ? -20.215 -6.576 10.568 1.00 85.94 68 LYS A N 1
ATOM 539 C CA . LYS A 1 68 ? -20.951 -7.807 10.243 1.00 85.94 68 LYS A CA 1
ATOM 540 C C . LYS A 1 68 ? -22.461 -7.648 10.436 1.00 85.94 68 LYS A C 1
ATOM 542 O O . LYS A 1 68 ? -23.237 -8.248 9.701 1.00 85.94 68 LYS A O 1
ATOM 547 N N . GLU A 1 69 ? -22.860 -6.859 11.426 1.00 82.94 69 GLU A N 1
ATOM 548 C CA . GLU A 1 69 ? -24.261 -6.664 11.825 1.00 82.94 69 GLU A CA 1
ATOM 549 C C . GLU A 1 69 ? -24.871 -5.407 11.184 1.00 82.94 69 GLU A C 1
ATOM 551 O O . GLU A 1 69 ? -26.070 -5.148 11.272 1.00 82.94 69 GLU A O 1
ATOM 556 N N . VAL A 1 70 ? -24.042 -4.623 10.495 1.00 84.00 70 VAL A N 1
ATOM 557 C CA . VAL A 1 70 ? -24.396 -3.323 9.940 1.00 84.00 70 VAL A CA 1
ATOM 558 C C . VAL A 1 70 ? -24.885 -3.492 8.500 1.00 84.00 70 VAL A C 1
ATOM 560 O O . VAL A 1 70 ? -24.110 -3.706 7.572 1.00 84.00 70 VAL A O 1
ATOM 563 N N . VAL A 1 71 ? -26.199 -3.356 8.299 1.00 84.06 71 VAL A N 1
ATOM 564 C CA . VAL A 1 71 ? -26.844 -3.473 6.972 1.00 84.06 71 VAL A CA 1
ATOM 565 C C . VAL A 1 71 ? -26.590 -2.239 6.092 1.00 84.06 71 VAL A C 1
ATOM 567 O O . VAL A 1 71 ? -26.590 -2.322 4.865 1.00 84.06 71 VAL A O 1
ATOM 570 N N . LYS A 1 72 ? -26.376 -1.070 6.705 1.00 83.25 72 LYS A N 1
ATOM 571 C CA . LYS A 1 72 ? -26.161 0.216 6.021 1.00 83.25 72 LYS A CA 1
ATOM 572 C C . LYS A 1 72 ? -24.904 0.878 6.546 1.00 83.25 72 LYS A C 1
ATOM 574 O O . LYS A 1 72 ? -24.644 0.804 7.734 1.00 83.25 72 LYS A O 1
ATOM 579 N N . LYS A 1 73 ? -24.163 1.578 5.683 1.00 83.25 73 LYS A N 1
ATOM 580 C CA . LYS A 1 73 ? -22.942 2.294 6.085 1.00 83.25 73 LYS A CA 1
ATOM 581 C C . LYS A 1 73 ? -23.193 3.143 7.349 1.00 83.25 73 LYS A C 1
ATOM 583 O O . LYS A 1 73 ? -24.226 3.816 7.391 1.00 83.25 73 LYS A O 1
ATOM 588 N N . PRO A 1 74 ? -22.280 3.122 8.340 1.00 83.06 74 PRO A N 1
ATOM 589 C CA . PRO A 1 74 ? -22.418 3.932 9.544 1.00 83.06 74 PRO A CA 1
ATOM 590 C C . PRO A 1 74 ? -22.620 5.410 9.202 1.00 83.06 74 PRO A C 1
ATOM 592 O O . PRO A 1 74 ? -22.050 5.919 8.234 1.00 83.06 74 PRO A O 1
ATOM 595 N N . TYR A 1 75 ? -23.428 6.096 10.005 1.00 88.12 75 TYR A N 1
ATOM 596 C CA . TYR A 1 75 ? -23.564 7.547 9.922 1.00 88.12 75 TYR A CA 1
ATOM 597 C C . TYR A 1 75 ? -22.210 8.216 10.233 1.00 88.12 75 TYR A C 1
ATOM 599 O O . TYR A 1 75 ? -21.506 7.719 11.111 1.00 88.12 75 TYR A O 1
ATOM 607 N N . PRO A 1 76 ? -21.822 9.329 9.576 1.00 89.31 76 PRO A N 1
ATOM 608 C CA . PRO A 1 76 ? -20.501 9.930 9.767 1.00 89.31 76 PRO A CA 1
ATOM 609 C C . PRO A 1 76 ? -20.121 10.237 11.220 1.00 89.31 76 PRO A C 1
ATOM 611 O O . PRO A 1 76 ? -18.956 10.090 11.566 1.00 89.31 76 PRO A O 1
ATOM 614 N N . MET A 1 77 ? -21.072 10.597 12.093 1.00 89.44 77 MET A N 1
ATOM 615 C CA . MET A 1 77 ? -20.755 10.853 13.510 1.00 89.44 77 MET A CA 1
ATOM 616 C C . MET A 1 77 ? -20.418 9.587 14.301 1.00 89.44 77 MET A C 1
ATOM 618 O O . MET A 1 77 ? -19.708 9.686 15.293 1.00 89.44 77 MET A O 1
ATOM 622 N N . ALA A 1 78 ? -20.825 8.402 13.827 1.00 87.88 78 ALA A N 1
ATOM 623 C CA . ALA A 1 78 ? -20.402 7.131 14.418 1.00 87.88 78 ALA A CA 1
ATOM 624 C C . ALA A 1 78 ? -18.885 6.904 14.274 1.00 87.88 78 ALA A C 1
ATOM 626 O O . ALA A 1 78 ? -18.343 5.958 14.832 1.00 87.88 78 ALA A O 1
ATOM 627 N N . PHE A 1 79 ? -18.180 7.755 13.517 1.00 87.38 79 PHE A N 1
ATOM 628 C CA . PHE A 1 79 ? -16.726 7.742 13.441 1.00 87.38 79 PHE A CA 1
ATOM 629 C C . PHE A 1 79 ? -16.075 7.890 14.820 1.00 87.38 79 PHE A C 1
ATOM 631 O O . PHE A 1 79 ? -15.159 7.131 15.107 1.00 87.38 79 PHE A O 1
ATOM 638 N N . PHE A 1 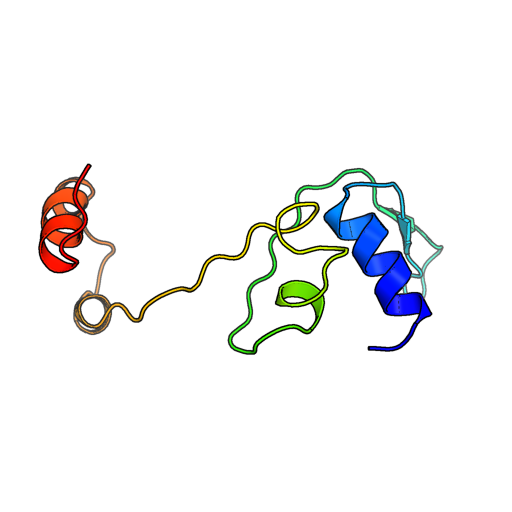80 ? -16.562 8.788 15.683 1.00 90.19 80 PHE A N 1
ATOM 639 C CA . PHE A 1 80 ? -16.000 8.963 17.028 1.00 90.19 80 PHE A CA 1
ATOM 640 C C . PHE A 1 80 ? -16.171 7.697 17.872 1.00 90.19 80 PHE A C 1
ATOM 642 O O . PHE A 1 80 ? -15.191 7.194 18.413 1.00 90.19 80 PHE A O 1
ATOM 649 N N . ASP A 1 81 ? -17.366 7.102 17.844 1.00 88.25 81 ASP A N 1
ATOM 650 C CA . ASP A 1 81 ? -17.651 5.839 18.535 1.00 88.25 81 ASP A CA 1
ATOM 651 C C . ASP A 1 81 ? -16.751 4.694 18.034 1.00 88.25 81 ASP A C 1
ATOM 653 O O . ASP A 1 81 ? -16.301 3.852 18.809 1.00 88.25 81 ASP A O 1
ATOM 657 N N . ILE A 1 82 ? -16.457 4.656 16.727 1.00 87.56 82 ILE A N 1
ATOM 658 C CA . ILE A 1 82 ? -15.543 3.668 16.134 1.00 87.56 82 ILE A CA 1
ATOM 659 C C . ILE A 1 82 ? -14.106 3.890 16.620 1.00 87.56 82 ILE A C 1
ATOM 661 O O . ILE A 1 82 ? -13.391 2.916 16.862 1.00 87.56 82 ILE A O 1
ATOM 665 N N . LEU A 1 83 ? -13.654 5.138 16.737 1.00 88.06 83 LEU A N 1
ATOM 666 C CA . LEU A 1 83 ? -12.301 5.435 17.209 1.00 88.06 83 LEU A CA 1
ATOM 667 C C . LEU A 1 83 ? -12.134 5.055 18.680 1.00 88.06 83 LEU A C 1
ATOM 669 O O . LEU A 1 83 ? -11.137 4.411 19.013 1.00 88.06 83 LEU A O 1
ATOM 673 N N . ASP A 1 84 ? -13.137 5.358 19.505 1.00 88.06 84 ASP A N 1
ATOM 674 C CA . ASP A 1 84 ? -13.198 4.930 20.903 1.00 88.06 84 ASP A CA 1
ATOM 675 C C . ASP A 1 84 ? -13.214 3.397 21.007 1.00 88.06 84 ASP A C 1
ATOM 677 O O . ASP A 1 84 ? -12.444 2.818 21.774 1.00 88.06 84 ASP A O 1
ATOM 681 N N . TYR A 1 85 ? -14.007 2.711 20.171 1.00 86.69 85 TYR A N 1
ATOM 682 C CA . TYR A 1 85 ? -14.053 1.242 20.114 1.00 86.69 85 TYR A CA 1
ATOM 683 C C . TYR A 1 85 ? -12.685 0.606 19.810 1.00 86.69 85 TYR A C 1
ATOM 685 O O . TYR A 1 85 ? -12.393 -0.501 20.268 1.00 86.69 85 TYR A O 1
ATOM 693 N N . TYR A 1 86 ? -11.840 1.289 19.036 1.00 86.31 86 TYR A N 1
ATOM 694 C CA . TYR A 1 86 ? -10.490 0.833 18.702 1.00 86.31 86 TYR A CA 1
ATOM 695 C C . TYR A 1 86 ? -9.380 1.421 19.587 1.00 86.31 86 TYR A C 1
ATOM 697 O O . TYR A 1 86 ? -8.210 1.148 19.298 1.00 86.31 86 TYR A O 1
ATOM 705 N N . ASP A 1 87 ? -9.719 2.187 20.631 1.00 88.88 87 ASP A N 1
ATOM 706 C CA . ASP A 1 87 ? -8.778 2.909 21.506 1.00 88.88 87 ASP A CA 1
ATOM 707 C C . ASP A 1 87 ? -7.746 3.738 20.711 1.00 88.88 87 ASP A C 1
ATOM 709 O O . ASP A 1 87 ? -6.541 3.738 20.977 1.00 88.88 87 ASP A O 1
ATOM 713 N N . ILE A 1 88 ? -8.215 4.419 19.660 1.00 86.31 88 ILE A N 1
ATOM 714 C CA . ILE A 1 88 ? -7.385 5.312 18.848 1.00 86.31 88 ILE A CA 1
ATOM 715 C C . ILE A 1 88 ? -7.506 6.722 19.423 1.00 86.31 88 ILE A C 1
ATOM 717 O O . ILE A 1 88 ? -8.572 7.322 19.359 1.00 86.31 88 ILE A O 1
ATOM 721 N N . LYS A 1 89 ? -6.398 7.262 19.941 1.00 83.25 89 LYS A N 1
ATOM 722 C CA . LYS A 1 89 ? -6.307 8.639 20.454 1.00 83.25 89 LYS A CA 1
ATOM 723 C C . LYS A 1 89 ? -5.733 9.575 19.387 1.00 83.25 89 LYS A C 1
ATOM 725 O O . LYS A 1 89 ? -4.855 9.162 18.625 1.00 83.25 89 LYS A O 1
ATOM 730 N N . PHE A 1 90 ? -6.219 10.812 19.352 1.00 68.19 90 PHE A N 1
ATOM 731 C CA . PHE A 1 90 ? -5.796 11.882 18.435 1.00 68.19 90 PHE A CA 1
ATOM 732 C C . PHE A 1 90 ? -5.246 13.064 19.224 1.00 68.19 90 PHE A C 1
ATOM 734 O O . PHE A 1 90 ? -5.765 13.312 20.337 1.00 68.19 90 PHE A O 1
#